Protein AF-A0A9E5UHK6-F1 (afdb_monomer_lite)

Sequence (119 aa):
MSKFDLEQF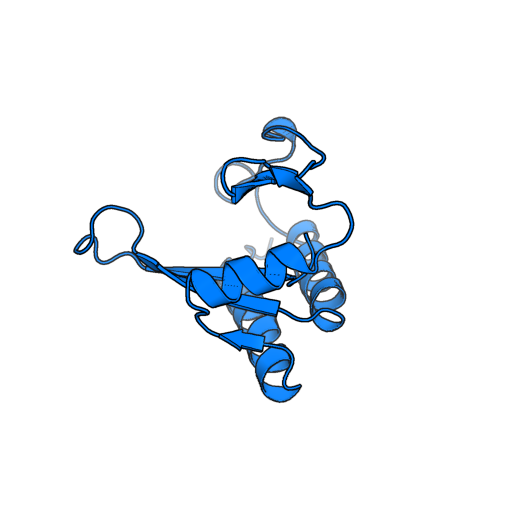VQTADRIRNKAVAENRLVDNPSGEELRRLLEKEPGIEKTMYGNFVAESEPSSRSAMFTKNSVDYPFGEAELKLLAQCEEALAKERLISIDRVVGIENSGTTVRLIIPERF

Radius of gyration: 17.08 Å; chains: 1; bounding box: 41×35×40 Å

Foldseek 3Di:
DPQDDPCLVVVLVVVLVVLCVVVVLEDEADDPVVLLVLLVPAPPWDQDPVRDIDDDDPVPDDPVVPDDDCVVDGDDPVVVVVSVVVSVVSSVARWYWHKDDDDDPPPPDIDIDIGGSHD

Structure (mmCIF, N/CA/C/O backbone):
data_AF-A0A9E5UHK6-F1
#
_entry.id   AF-A0A9E5UHK6-F1
#
loop_
_atom_site.group_PDB
_atom_site.id
_atom_site.type_symbol
_atom_site.label_atom_id
_atom_site.label_alt_id
_atom_site.label_comp_id
_atom_site.label_asym_id
_atom_site.label_entity_id
_atom_site.label_seq_id
_atom_site.pdbx_PDB_ins_code
_atom_site.Cartn_x
_atom_site.Cartn_y
_atom_site.Cartn_z
_atom_site.occupancy
_atom_site.B_iso_or_equiv
_atom_site.auth_seq_id
_atom_site.auth_comp_id
_atom_site.auth_asym_id
_atom_site.auth_atom_id
_atom_site.pdbx_PDB_model_num
ATOM 1 N N . MET A 1 1 ? -15.685 11.514 24.526 1.00 50.28 1 MET A N 1
ATOM 2 C CA . MET A 1 1 ? -14.954 11.453 23.243 1.00 50.28 1 MET A CA 1
ATOM 3 C C . MET A 1 1 ? -15.293 10.121 22.610 1.00 50.28 1 MET A C 1
ATOM 5 O O . MET A 1 1 ? -15.152 9.113 23.295 1.00 50.28 1 MET A O 1
ATOM 9 N N . SER A 1 2 ? -15.824 10.097 21.388 1.00 58.44 2 SER A N 1
ATOM 10 C CA . SER A 1 2 ? -16.033 8.830 20.682 1.00 58.44 2 SER A CA 1
ATOM 11 C C . SER A 1 2 ? -14.666 8.211 20.416 1.00 58.44 2 SER A C 1
ATOM 13 O O . SER A 1 2 ? -13.813 8.841 19.795 1.00 58.44 2 SER A O 1
ATOM 15 N N . LYS A 1 3 ? -14.440 7.010 20.946 1.00 79.75 3 LYS A N 1
ATOM 16 C CA . LYS A 1 3 ? -13.233 6.231 20.678 1.00 79.75 3 LYS A CA 1
ATOM 17 C C . LYS A 1 3 ? -13.179 5.980 19.168 1.00 79.75 3 LYS A C 1
ATOM 19 O O . LYS A 1 3 ? -14.174 5.525 18.610 1.00 79.75 3 LYS A O 1
ATOM 24 N N . PHE A 1 4 ? -12.073 6.334 18.517 1.00 90.31 4 PHE A N 1
ATOM 25 C CA . PHE A 1 4 ? -11.869 6.015 17.107 1.00 90.31 4 PHE A CA 1
ATOM 26 C C . PHE A 1 4 ? -11.981 4.499 16.909 1.00 90.31 4 PHE A C 1
ATOM 28 O O . PHE A 1 4 ? -11.421 3.726 17.690 1.00 90.31 4 PHE A O 1
ATOM 35 N N . ASP A 1 5 ? -12.725 4.088 15.887 1.00 94.38 5 ASP A N 1
ATOM 36 C CA . ASP A 1 5 ? -12.885 2.685 15.528 1.00 94.38 5 ASP A CA 1
ATOM 37 C C . ASP A 1 5 ? -11.720 2.249 14.634 1.00 94.38 5 ASP A C 1
ATOM 39 O O . ASP A 1 5 ? -11.605 2.680 13.488 1.00 94.38 5 ASP A O 1
ATOM 43 N N . LEU A 1 6 ? -10.839 1.400 15.167 1.00 94.56 6 LEU A N 1
ATOM 44 C CA . LEU A 1 6 ? -9.665 0.907 14.440 1.00 94.56 6 LEU A CA 1
ATOM 45 C C . LEU A 1 6 ? -10.043 0.086 13.203 1.00 94.56 6 LEU A C 1
ATOM 47 O O . LEU A 1 6 ? -9.263 0.042 12.252 1.00 94.56 6 LEU A O 1
ATOM 51 N N . GLU A 1 7 ? -11.251 -0.482 13.167 1.00 96.56 7 GLU A N 1
ATOM 52 C CA . GLU A 1 7 ? -11.750 -1.232 12.014 1.00 96.56 7 GLU A CA 1
ATOM 53 C C . GLU A 1 7 ? -11.906 -0.340 10.771 1.00 96.56 7 GLU A C 1
ATOM 55 O O . GLU A 1 7 ? -11.888 -0.829 9.641 1.00 96.56 7 GLU A O 1
ATOM 60 N N . GLN A 1 8 ? -11.964 0.989 10.943 1.00 96.94 8 GLN A N 1
ATOM 61 C CA . GLN A 1 8 ? -11.981 1.933 9.824 1.00 96.94 8 GLN A CA 1
ATOM 62 C C . GLN A 1 8 ? -10.760 1.787 8.910 1.00 96.94 8 GLN A C 1
ATOM 64 O O . GLN A 1 8 ? -10.898 1.977 7.703 1.00 96.94 8 GLN A O 1
ATOM 69 N N . PHE A 1 9 ? -9.586 1.408 9.428 1.00 97.00 9 PHE A N 1
ATOM 70 C CA . PHE A 1 9 ? -8.411 1.156 8.584 1.00 97.00 9 PHE A CA 1
ATOM 71 C C . PHE A 1 9 ? -8.638 -0.032 7.640 1.00 97.00 9 PHE A C 1
ATOM 73 O O . PHE A 1 9 ? -8.392 0.084 6.439 1.00 97.00 9 PHE A O 1
ATOM 80 N N . VAL A 1 10 ? -9.161 -1.142 8.168 1.00 96.69 10 VAL A N 1
ATOM 81 C CA . VAL A 1 10 ? -9.449 -2.364 7.399 1.00 96.69 10 VAL A CA 1
ATOM 82 C C . VAL A 1 10 ? -10.542 -2.095 6.370 1.00 96.69 10 VAL A C 1
ATOM 84 O O . VAL A 1 10 ? -10.349 -2.333 5.180 1.00 96.69 10 VAL A O 1
ATOM 87 N N . GLN A 1 11 ? -11.650 -1.487 6.801 1.00 98.19 11 GLN A N 1
ATOM 88 C CA . GLN A 1 11 ? -12.765 -1.144 5.918 1.00 98.19 11 GLN A CA 1
ATOM 89 C C . GLN A 1 11 ? -12.333 -0.214 4.778 1.00 98.19 11 GLN A C 1
ATOM 91 O O . GLN A 1 11 ? -12.787 -0.368 3.647 1.00 98.19 11 GLN A O 1
ATOM 96 N N . THR A 1 12 ? -11.453 0.749 5.059 1.00 98.31 12 THR A N 1
ATOM 97 C CA . THR A 1 12 ? -10.908 1.655 4.038 1.00 98.31 12 THR A CA 1
ATOM 98 C C . THR A 1 12 ? -10.054 0.892 3.027 1.00 98.31 12 THR A C 1
ATOM 100 O O . THR A 1 12 ? -10.251 1.045 1.823 1.00 98.31 12 THR A O 1
ATOM 103 N N . ALA A 1 13 ? -9.155 0.017 3.487 1.00 98.06 13 ALA A N 1
ATOM 104 C CA . ALA A 1 13 ? -8.346 -0.821 2.602 1.00 98.06 13 ALA A CA 1
ATOM 105 C C . ALA A 1 13 ? -9.218 -1.714 1.694 1.00 98.06 13 ALA A C 1
ATOM 107 O O . ALA A 1 13 ? -8.973 -1.800 0.486 1.00 98.06 13 ALA A O 1
ATOM 108 N N . ASP A 1 14 ? -10.283 -2.303 2.243 1.00 98.12 14 ASP A N 1
ATOM 109 C CA . ASP A 1 14 ? -11.240 -3.108 1.480 1.00 98.12 14 ASP A CA 1
ATOM 110 C C . ASP A 1 14 ? -11.996 -2.280 0.440 1.00 98.12 14 ASP A C 1
ATOM 112 O O . ASP A 1 14 ? -12.124 -2.707 -0.709 1.00 98.12 14 ASP A O 1
ATOM 116 N N . ARG A 1 15 ? -12.464 -1.075 0.792 1.00 98.44 15 ARG A N 1
ATOM 117 C CA . ARG A 1 15 ? -13.123 -0.172 -0.167 1.00 98.44 15 ARG A CA 1
ATOM 118 C C . ARG A 1 15 ? -12.193 0.198 -1.320 1.00 98.44 15 ARG A C 1
ATOM 120 O O . ARG A 1 15 ? -12.618 0.128 -2.474 1.00 98.44 15 ARG A O 1
ATOM 127 N N . ILE A 1 16 ? -10.930 0.520 -1.032 1.00 98.56 16 ILE A N 1
ATOM 128 C CA . ILE A 1 16 ? -9.914 0.836 -2.049 1.00 98.56 16 ILE A CA 1
ATOM 129 C C . ILE A 1 16 ? -9.720 -0.346 -3.000 1.00 98.56 16 ILE A C 1
ATOM 131 O O . ILE A 1 16 ? -9.816 -0.183 -4.221 1.00 98.56 16 ILE A O 1
ATOM 135 N N . ARG A 1 17 ? -9.504 -1.548 -2.456 1.00 98.19 17 ARG A N 1
ATOM 136 C CA . ARG A 1 17 ? -9.305 -2.756 -3.263 1.00 98.19 17 ARG A CA 1
ATOM 137 C C . ARG A 1 17 ? -10.538 -3.092 -4.093 1.00 98.19 17 ARG A C 1
ATOM 139 O O . ARG A 1 17 ? -10.416 -3.298 -5.296 1.00 98.19 17 ARG A O 1
ATOM 146 N N . ASN A 1 18 ? -11.716 -3.131 -3.476 1.00 98.25 18 ASN A N 1
ATOM 147 C CA . ASN A 1 18 ? -12.964 -3.495 -4.149 1.00 98.25 18 ASN A CA 1
ATOM 148 C C . ASN A 1 18 ? -13.286 -2.525 -5.288 1.00 98.25 18 ASN A C 1
ATOM 150 O O . ASN A 1 18 ? -13.701 -2.956 -6.362 1.00 98.25 18 ASN A O 1
ATOM 154 N N . LYS A 1 19 ? -13.023 -1.228 -5.092 1.00 98.25 19 LYS A N 1
ATOM 155 C CA . LYS A 1 19 ? -13.153 -0.228 -6.152 1.00 98.25 19 LYS A CA 1
ATOM 156 C C . LYS A 1 19 ? -12.165 -0.474 -7.295 1.00 98.25 19 LYS A C 1
ATOM 158 O O . LYS A 1 19 ? -12.565 -0.444 -8.454 1.00 98.25 19 LYS A O 1
ATOM 163 N N . ALA A 1 20 ? -10.899 -0.772 -6.996 1.00 98.25 20 ALA A N 1
ATOM 164 C CA . ALA A 1 20 ? -9.909 -1.099 -8.024 1.00 98.25 20 ALA A CA 1
ATOM 165 C C . ALA A 1 20 ? -10.251 -2.384 -8.803 1.00 98.25 20 ALA A C 1
ATOM 167 O O . ALA A 1 20 ? -10.012 -2.434 -10.008 1.00 98.25 20 ALA A O 1
ATOM 168 N N . VAL A 1 21 ? -10.852 -3.392 -8.156 1.00 98.25 21 VAL A N 1
ATOM 169 C CA . VAL A 1 21 ? -11.405 -4.581 -8.835 1.00 98.25 21 VAL A CA 1
ATOM 170 C C . VAL A 1 21 ? -12.545 -4.183 -9.770 1.00 98.25 21 VAL A C 1
ATOM 172 O O . VAL A 1 21 ? -12.509 -4.522 -10.949 1.00 98.25 21 VAL A O 1
ATOM 175 N N . ALA A 1 22 ? -13.535 -3.442 -9.261 1.00 98.19 22 ALA A N 1
ATOM 176 C CA . ALA A 1 22 ? -14.709 -3.031 -10.030 1.00 98.19 22 ALA A CA 1
ATOM 177 C C . ALA A 1 22 ? -14.345 -2.189 -11.265 1.00 98.19 22 ALA A C 1
ATOM 179 O O . ALA A 1 22 ? -15.012 -2.271 -12.292 1.00 98.19 22 ALA A O 1
ATOM 180 N N . GLU A 1 23 ? -13.268 -1.409 -11.177 1.00 98.00 23 GLU A N 1
ATOM 181 C CA . GLU A 1 23 ? -12.772 -0.556 -12.258 1.00 98.00 23 GLU A CA 1
ATOM 182 C C . GLU A 1 23 ? -11.667 -1.214 -13.110 1.00 98.00 23 GLU A C 1
ATOM 184 O O . GLU A 1 23 ? -11.089 -0.556 -13.971 1.00 98.00 23 GLU A O 1
ATOM 189 N N . ASN A 1 24 ? -11.365 -2.503 -12.900 1.00 97.88 24 ASN A N 1
ATOM 190 C CA . ASN A 1 24 ? -10.330 -3.254 -13.627 1.00 97.88 24 ASN A CA 1
ATOM 191 C C . ASN A 1 24 ? -8.930 -2.595 -13.584 1.00 97.88 24 ASN A C 1
ATOM 193 O O . ASN A 1 24 ? -8.180 -2.581 -14.563 1.00 97.88 24 ASN A O 1
ATOM 197 N N . ARG A 1 25 ? -8.583 -2.030 -12.425 1.00 97.75 25 ARG A N 1
ATOM 198 C CA . ARG A 1 25 ? -7.300 -1.366 -12.133 1.00 97.75 25 ARG A CA 1
ATOM 199 C C . ARG A 1 25 ? -6.421 -2.152 -11.155 1.00 97.75 25 ARG A C 1
ATOM 201 O O . ARG A 1 25 ? -5.375 -1.642 -10.764 1.00 97.75 25 ARG A O 1
ATOM 208 N N . LEU A 1 26 ? -6.837 -3.350 -10.738 1.00 98.31 26 LEU A N 1
ATOM 209 C CA . LEU A 1 26 ? -6.101 -4.183 -9.785 1.00 98.31 26 LEU A CA 1
ATOM 210 C C . LEU A 1 26 ? -5.278 -5.271 -10.490 1.00 98.31 26 LEU A C 1
ATOM 212 O O . LEU A 1 26 ? -5.823 -6.066 -11.251 1.00 98.31 26 LEU A O 1
ATOM 216 N N . VAL A 1 27 ? -3.991 -5.354 -10.163 1.00 97.88 27 VAL A N 1
ATOM 217 C CA . VAL A 1 27 ? -3.127 -6.510 -10.428 1.00 97.88 27 VAL A CA 1
ATOM 218 C C . VAL A 1 27 ? -3.092 -7.362 -9.157 1.00 97.88 27 VAL A C 1
ATOM 220 O O . VAL A 1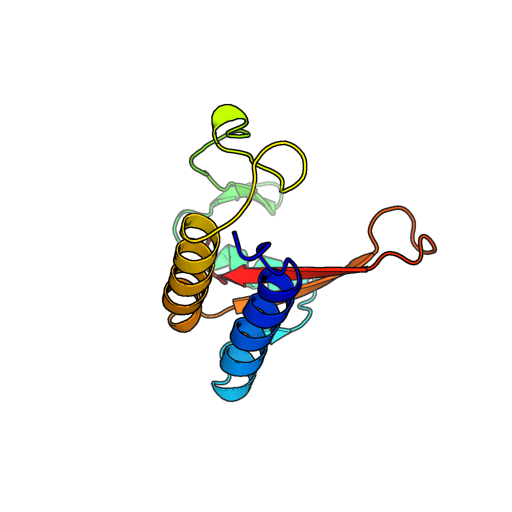 27 ? -2.493 -6.968 -8.155 1.00 97.88 27 VAL A O 1
ATOM 223 N N . ASP A 1 28 ? -3.784 -8.500 -9.167 1.00 97.88 28 ASP A N 1
ATOM 224 C CA . ASP A 1 28 ? -3.963 -9.348 -7.982 1.00 97.88 28 ASP A CA 1
ATOM 225 C C . ASP A 1 28 ? -2.951 -10.501 -7.961 1.00 97.88 28 ASP A C 1
ATOM 227 O O . ASP A 1 28 ? -2.881 -11.299 -8.891 1.00 97.88 28 ASP A O 1
ATOM 231 N N . ASN A 1 29 ? -2.167 -10.570 -6.885 1.00 97.69 29 ASN A N 1
ATOM 232 C CA . ASN A 1 29 ? -1.124 -11.560 -6.614 1.00 97.69 29 ASN A CA 1
ATOM 233 C C . ASN A 1 29 ? -0.173 -11.848 -7.799 1.00 97.69 29 ASN A C 1
ATOM 235 O O . ASN A 1 29 ? 0.034 -13.018 -8.134 1.00 97.69 29 ASN A O 1
ATOM 239 N N . PRO A 1 30 ? 0.454 -10.819 -8.412 1.00 97.62 30 PRO A N 1
ATOM 240 C CA . PRO A 1 30 ? 1.415 -11.039 -9.486 1.00 97.62 30 PRO A CA 1
ATOM 241 C C . PRO A 1 30 ? 2.598 -11.900 -9.023 1.00 97.62 30 PRO A C 1
ATOM 243 O O . PRO A 1 30 ? 3.088 -11.799 -7.891 1.00 97.62 30 PRO A O 1
ATOM 246 N N . SER A 1 31 ? 3.085 -12.728 -9.940 1.00 97.50 31 SER A N 1
ATOM 247 C CA . SER A 1 31 ? 4.326 -13.481 -9.806 1.00 97.50 31 SER A CA 1
ATOM 248 C C . SER A 1 31 ? 5.547 -12.558 -9.757 1.00 97.50 31 SER A C 1
ATOM 250 O O . SER A 1 31 ? 5.499 -11.388 -10.141 1.00 97.50 31 SER A O 1
ATOM 252 N N . GLY A 1 32 ? 6.687 -13.102 -9.324 1.00 95.56 32 GLY A N 1
ATOM 253 C CA . GLY A 1 32 ? 7.952 -12.363 -9.343 1.00 95.56 32 GLY A CA 1
ATOM 254 C C . GLY A 1 32 ? 8.319 -11.851 -10.741 1.00 95.56 32 GLY A C 1
ATOM 255 O O . GLY A 1 32 ? 8.743 -10.710 -10.880 1.00 95.56 32 GLY A O 1
ATOM 256 N N . GLU A 1 33 ? 8.091 -12.649 -11.785 1.00 95.81 33 GLU A N 1
ATOM 257 C CA . GLU A 1 33 ? 8.362 -12.254 -13.174 1.00 95.81 33 GLU A CA 1
ATOM 258 C C . GLU A 1 33 ? 7.446 -11.121 -13.651 1.00 95.81 33 GLU A C 1
ATOM 260 O O . GLU A 1 33 ? 7.896 -10.204 -14.337 1.00 95.81 33 GLU A O 1
ATOM 265 N N . GLU A 1 34 ? 6.170 -11.143 -13.265 1.00 96.12 34 GLU A N 1
ATOM 266 C CA . GLU A 1 34 ? 5.238 -10.053 -13.569 1.00 96.12 34 GLU A CA 1
ATOM 267 C C . GLU A 1 34 ? 5.640 -8.765 -12.851 1.00 96.12 34 GLU A C 1
ATOM 269 O O . GLU A 1 34 ? 5.701 -7.717 -13.491 1.00 96.12 34 GLU A O 1
ATOM 274 N N . LEU A 1 35 ? 6.010 -8.844 -11.568 1.00 95.31 35 LEU A N 1
ATOM 275 C CA . LEU A 1 35 ? 6.518 -7.695 -10.813 1.00 95.31 35 LEU A CA 1
ATOM 276 C C . LEU A 1 35 ? 7.780 -7.102 -11.447 1.00 95.31 35 LEU A C 1
ATOM 278 O O . LEU A 1 35 ? 7.895 -5.885 -11.563 1.00 95.31 35 LEU A O 1
ATOM 282 N N . ARG A 1 36 ? 8.707 -7.943 -11.919 1.00 94.31 36 ARG A N 1
ATOM 283 C CA . ARG A 1 36 ? 9.912 -7.477 -12.621 1.00 94.31 36 ARG A CA 1
ATOM 284 C C . ARG A 1 36 ? 9.572 -6.743 -13.917 1.00 94.31 36 ARG A C 1
ATOM 286 O O . ARG A 1 36 ? 10.163 -5.705 -14.185 1.00 94.31 36 ARG A O 1
ATOM 293 N N . ARG A 1 37 ? 8.595 -7.229 -14.690 1.00 93.94 37 ARG A N 1
ATOM 294 C CA . ARG A 1 37 ? 8.120 -6.549 -15.912 1.00 93.94 37 ARG A CA 1
ATOM 295 C C . ARG A 1 37 ? 7.404 -5.230 -15.631 1.00 93.94 37 ARG A C 1
ATOM 297 O O . ARG A 1 37 ? 7.373 -4.381 -16.518 1.00 93.94 37 ARG A O 1
ATOM 304 N N . LEU A 1 38 ? 6.781 -5.085 -14.461 1.00 93.75 38 LEU A N 1
ATOM 305 C CA . LEU A 1 38 ? 6.207 -3.814 -14.019 1.00 93.75 38 LEU A CA 1
ATOM 306 C C . LEU A 1 38 ? 7.326 -2.827 -13.673 1.00 93.75 38 LEU A C 1
ATOM 308 O O . LEU A 1 38 ? 7.359 -1.749 -14.254 1.00 93.75 38 LEU A O 1
ATOM 312 N N . LEU A 1 39 ? 8.303 -3.241 -12.854 1.00 92.50 39 LEU A N 1
ATOM 313 C CA . LEU A 1 39 ? 9.466 -2.408 -12.518 1.00 92.50 39 LEU A CA 1
ATOM 314 C C . LEU A 1 39 ? 10.251 -1.940 -13.752 1.00 92.50 39 LEU A C 1
ATOM 316 O O . LEU A 1 39 ? 10.681 -0.796 -13.796 1.00 92.50 39 LEU A O 1
ATOM 320 N N . GLU A 1 40 ? 10.431 -2.794 -14.766 1.00 92.44 40 GLU A N 1
ATOM 321 C CA . GLU A 1 40 ? 11.147 -2.426 -16.003 1.00 92.44 40 GLU A CA 1
ATOM 322 C C . GLU A 1 40 ? 10.492 -1.280 -16.785 1.00 92.44 40 GLU A C 1
ATOM 324 O O . GLU A 1 40 ? 11.146 -0.668 -17.629 1.00 92.44 40 GLU A O 1
ATOM 329 N N . LYS A 1 41 ? 9.206 -1.005 -16.546 1.00 91.38 41 LYS A N 1
ATOM 330 C CA . LYS A 1 41 ? 8.463 0.080 -17.200 1.00 91.38 41 LYS A CA 1
ATOM 331 C C . LYS A 1 41 ? 8.433 1.359 -16.370 1.00 91.38 41 LYS A C 1
ATOM 333 O O . LYS A 1 41 ? 7.974 2.380 -16.883 1.00 91.38 41 LYS A O 1
ATOM 338 N N . GLU A 1 42 ? 8.868 1.296 -15.117 1.00 92.12 42 GLU A N 1
ATOM 339 C CA . GLU A 1 42 ? 8.755 2.403 -14.182 1.00 92.12 42 GLU A CA 1
ATOM 340 C C . GLU A 1 42 ? 9.770 3.508 -14.521 1.00 92.12 42 GLU A C 1
ATOM 342 O O . GLU A 1 42 ? 10.966 3.228 -14.680 1.00 92.12 42 GLU A O 1
ATOM 347 N N . PRO A 1 43 ? 9.332 4.772 -14.650 1.00 91.75 43 PRO A N 1
ATOM 348 C CA . PRO A 1 43 ? 10.237 5.880 -14.924 1.00 91.75 43 PRO A CA 1
ATOM 349 C C . PRO A 1 43 ? 11.312 6.031 -13.841 1.00 91.75 43 PRO A C 1
ATOM 351 O O . PRO A 1 43 ? 11.015 6.064 -12.653 1.00 91.75 43 PRO A O 1
ATOM 354 N N . GLY A 1 44 ? 12.571 6.175 -14.255 1.00 90.81 44 GLY A N 1
ATOM 355 C CA . GLY A 1 44 ? 13.697 6.375 -13.334 1.00 90.81 44 GLY A CA 1
ATOM 356 C C . GLY A 1 44 ? 14.264 5.093 -12.719 1.00 90.81 44 GLY A C 1
ATOM 357 O O . GLY A 1 44 ? 15.285 5.163 -12.042 1.00 90.81 44 GLY A O 1
ATOM 358 N N . ILE A 1 45 ? 13.670 3.925 -12.986 1.00 93.38 45 ILE A N 1
ATOM 359 C CA . ILE A 1 45 ? 14.252 2.641 -12.593 1.00 93.38 45 ILE A CA 1
ATOM 360 C C . ILE A 1 45 ? 15.321 2.211 -13.597 1.00 93.38 45 ILE A C 1
ATOM 362 O O . ILE A 1 45 ? 15.082 2.128 -14.803 1.00 93.38 45 ILE A O 1
ATOM 366 N N . GLU A 1 46 ? 16.504 1.866 -13.087 1.00 93.31 46 GLU A N 1
ATOM 367 C CA . GLU A 1 46 ? 17.626 1.395 -13.899 1.00 93.31 46 GLU A CA 1
ATOM 368 C C . GLU A 1 46 ? 17.951 -0.074 -13.626 1.00 93.31 46 GLU A C 1
ATOM 370 O O . GLU A 1 46 ? 17.994 -0.530 -12.481 1.00 93.31 46 GLU A O 1
ATOM 375 N N . LYS A 1 47 ? 18.229 -0.836 -14.689 1.00 94.69 47 LYS A N 1
ATOM 376 C CA . LYS A 1 47 ? 18.673 -2.230 -14.586 1.00 94.69 47 LYS A CA 1
ATOM 377 C C . LYS A 1 47 ? 20.196 -2.295 -14.611 1.00 94.69 47 LYS A C 1
ATOM 379 O O . LYS A 1 47 ? 20.835 -1.915 -15.587 1.00 94.69 47 LYS A O 1
ATOM 384 N N . THR A 1 48 ? 20.780 -2.832 -13.547 1.00 95.00 48 THR A N 1
ATOM 385 C CA . THR A 1 48 ? 22.230 -3.039 -13.439 1.00 95.00 48 THR A CA 1
ATOM 386 C C . THR A 1 48 ? 22.710 -4.152 -14.375 1.00 95.00 48 THR A C 1
ATOM 388 O O . THR A 1 48 ? 21.932 -5.011 -14.797 1.00 95.00 48 THR A O 1
ATOM 391 N N . MET A 1 49 ? 24.024 -4.219 -14.617 1.00 95.00 49 MET A N 1
ATOM 392 C CA . MET A 1 49 ? 24.650 -5.307 -15.390 1.00 95.00 49 MET A CA 1
ATOM 393 C C . MET A 1 49 ? 24.393 -6.715 -14.820 1.00 95.00 49 MET A C 1
ATOM 395 O O . MET A 1 49 ? 24.488 -7.699 -15.546 1.00 95.00 49 MET A O 1
ATOM 399 N N . TYR A 1 50 ? 24.045 -6.815 -13.532 1.00 95.50 50 TYR A N 1
ATOM 400 C CA . TYR A 1 50 ? 23.719 -8.072 -12.852 1.00 95.50 50 TYR A CA 1
ATOM 401 C C . TYR A 1 50 ? 22.219 -8.401 -12.884 1.00 95.50 50 TYR A C 1
ATOM 403 O O . TYR A 1 50 ? 21.784 -9.377 -12.281 1.00 95.50 50 TYR A O 1
ATOM 411 N N . GLY A 1 51 ? 21.409 -7.581 -13.558 1.00 92.19 51 GLY A N 1
ATOM 412 C CA . GLY A 1 51 ? 19.967 -7.773 -13.665 1.00 92.19 51 GLY A CA 1
ATOM 413 C C . GLY A 1 51 ? 19.163 -7.332 -12.438 1.00 92.19 51 GLY A C 1
ATOM 414 O O . GLY A 1 51 ? 17.958 -7.568 -12.410 1.00 92.19 51 GLY A O 1
ATOM 415 N N . ASN A 1 52 ? 19.774 -6.681 -11.446 1.00 94.44 52 ASN A N 1
ATOM 416 C CA . ASN A 1 52 ? 19.048 -6.035 -10.342 1.00 94.44 52 ASN A CA 1
ATOM 417 C C . ASN A 1 52 ? 18.519 -4.660 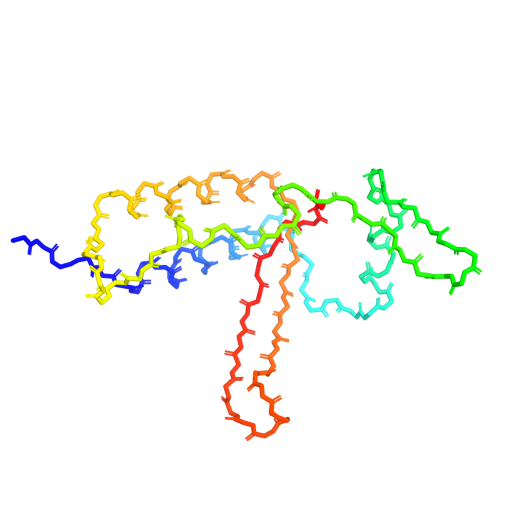-10.761 1.00 94.44 52 ASN A C 1
ATOM 419 O O . ASN A 1 52 ? 19.105 -4.045 -11.652 1.00 94.44 52 ASN A O 1
ATOM 423 N N . PHE A 1 53 ? 17.471 -4.178 -10.093 1.00 94.38 53 PHE A N 1
ATOM 424 C CA . PHE A 1 53 ? 16.921 -2.837 -10.298 1.00 94.38 53 PHE A CA 1
ATOM 425 C C . PHE A 1 53 ? 17.428 -1.866 -9.237 1.00 94.38 53 PHE A C 1
ATOM 427 O O . PHE A 1 53 ? 17.524 -2.231 -8.065 1.00 94.38 53 PHE A O 1
ATOM 434 N N . VAL A 1 54 ? 17.742 -0.646 -9.662 1.00 94.12 54 VAL A N 1
ATOM 435 C CA . VAL A 1 54 ? 18.056 0.490 -8.795 1.00 94.12 54 VAL A CA 1
ATOM 436 C C . VAL A 1 54 ? 16.851 1.415 -8.791 1.00 94.12 54 VAL A C 1
ATOM 438 O O . VAL A 1 54 ? 16.307 1.728 -9.848 1.00 94.12 54 VAL A O 1
ATOM 441 N N . ALA A 1 55 ? 16.443 1.809 -7.590 1.00 91.25 55 ALA A N 1
ATOM 442 C CA . ALA A 1 55 ? 15.293 2.654 -7.338 1.00 91.25 55 ALA A CA 1
ATOM 443 C C . ALA A 1 55 ? 15.676 3.673 -6.260 1.00 91.25 55 ALA A C 1
ATOM 445 O O . ALA A 1 55 ? 16.129 3.278 -5.182 1.00 91.25 55 ALA A O 1
ATOM 446 N N . GLU A 1 56 ? 15.534 4.963 -6.548 1.00 91.06 56 GLU A N 1
ATOM 447 C CA . GLU A 1 56 ? 15.779 6.029 -5.573 1.00 91.06 56 GLU A CA 1
ATOM 448 C C . GLU A 1 56 ? 14.462 6.430 -4.910 1.00 91.06 56 GLU A C 1
ATOM 450 O O . GLU A 1 56 ? 13.493 6.754 -5.589 1.00 91.06 56 GLU A O 1
ATOM 455 N N . SER A 1 57 ? 14.419 6.407 -3.578 1.00 90.25 57 SER A N 1
ATOM 456 C CA . SER A 1 57 ? 13.230 6.770 -2.806 1.00 90.25 57 SER A CA 1
ATOM 457 C C . SER A 1 57 ? 13.535 7.899 -1.834 1.00 90.25 57 SER A C 1
ATOM 459 O O . SER A 1 57 ? 14.541 7.845 -1.123 1.00 90.25 57 SER A O 1
ATOM 461 N N . GLU A 1 58 ? 12.606 8.841 -1.705 1.00 88.81 58 GLU A N 1
ATOM 462 C CA . GLU A 1 58 ? 12.605 9.826 -0.628 1.00 88.81 58 GLU A CA 1
ATOM 463 C C . GLU A 1 58 ? 11.360 9.637 0.254 1.00 88.81 58 GLU A C 1
ATOM 465 O O . GLU A 1 58 ? 10.240 9.631 -0.263 1.00 88.81 58 GLU A O 1
ATOM 470 N N . PRO A 1 59 ? 11.513 9.487 1.582 1.00 89.31 59 PRO A N 1
ATOM 471 C CA . PRO A 1 59 ? 12.767 9.478 2.338 1.00 89.31 59 PRO A CA 1
ATOM 472 C C . PRO A 1 59 ? 13.579 8.187 2.131 1.00 89.31 59 PRO A C 1
ATOM 474 O O . PRO A 1 59 ? 13.025 7.091 2.085 1.00 89.31 59 PRO A O 1
ATOM 477 N N . SER A 1 60 ? 14.910 8.298 2.118 1.00 89.69 60 SER A N 1
ATOM 478 C CA . SER A 1 60 ? 15.829 7.145 2.003 1.00 89.69 60 SER A CA 1
ATOM 479 C C . SER A 1 60 ? 15.899 6.254 3.256 1.00 89.69 60 SER A C 1
ATOM 481 O O . SER A 1 60 ? 16.599 5.240 3.284 1.00 89.69 60 SER A O 1
ATOM 483 N N . SER A 1 61 ? 15.189 6.620 4.329 1.00 90.31 61 SER A N 1
ATOM 484 C CA . SER A 1 61 ? 15.144 5.861 5.579 1.00 90.31 61 SER A CA 1
ATOM 485 C C . SER A 1 61 ? 13.845 6.092 6.358 1.00 90.31 61 SER A C 1
ATOM 487 O O . SER A 1 61 ? 13.006 6.921 6.009 1.00 90.31 61 SER A O 1
ATOM 489 N N . ARG A 1 62 ? 13.669 5.334 7.448 1.00 90.50 62 ARG A N 1
ATOM 490 C CA . ARG A 1 62 ? 12.473 5.388 8.300 1.00 90.50 62 ARG A CA 1
ATOM 491 C C . ARG A 1 62 ? 12.278 6.772 8.916 1.00 90.50 62 ARG A C 1
ATOM 493 O O . ARG A 1 62 ? 13.142 7.269 9.635 1.00 90.50 62 ARG A O 1
ATOM 500 N N . SER A 1 63 ? 11.078 7.319 8.776 1.00 91.19 63 SER A N 1
ATOM 501 C CA . SER A 1 63 ? 10.697 8.604 9.371 1.00 91.19 63 SER A CA 1
ATOM 502 C C . SER A 1 63 ? 10.071 8.414 10.762 1.00 91.19 63 SER A C 1
ATOM 504 O O . SER A 1 63 ? 8.894 8.697 10.987 1.00 91.19 63 SER A O 1
ATOM 506 N N . ALA A 1 64 ? 10.866 7.900 11.710 1.00 90.06 64 ALA A N 1
ATOM 507 C CA . ALA A 1 64 ? 10.397 7.467 13.035 1.00 90.06 64 ALA A CA 1
ATOM 508 C C . ALA A 1 64 ? 9.603 8.545 13.798 1.00 90.06 64 ALA A C 1
ATOM 510 O O . ALA A 1 64 ? 8.582 8.239 14.405 1.00 90.06 64 ALA A O 1
ATOM 511 N N . MET A 1 65 ? 10.014 9.813 13.699 1.00 91.50 65 MET A N 1
ATOM 512 C CA . MET A 1 65 ? 9.343 10.949 14.351 1.00 91.50 65 MET A CA 1
ATOM 513 C C . MET A 1 65 ? 7.895 11.196 13.883 1.00 91.50 65 MET A C 1
ATOM 515 O O . MET A 1 65 ? 7.150 11.887 14.573 1.00 91.50 65 MET A O 1
ATOM 519 N N . PHE A 1 66 ? 7.490 10.643 12.734 1.00 90.31 66 PHE A N 1
ATOM 520 C CA . PHE A 1 66 ? 6.128 10.759 12.195 1.00 90.31 66 PHE A CA 1
ATOM 521 C C . PHE A 1 66 ? 5.290 9.492 12.403 1.00 90.31 66 PHE A C 1
ATOM 523 O O . PHE A 1 66 ? 4.102 9.481 12.084 1.00 90.31 66 PHE A O 1
ATOM 530 N N . THR A 1 67 ? 5.886 8.421 12.932 1.00 90.94 67 THR A N 1
ATOM 531 C CA . THR A 1 67 ? 5.186 7.153 13.159 1.00 90.94 67 THR A CA 1
ATOM 532 C C . THR A 1 67 ? 4.360 7.237 14.440 1.00 90.94 67 THR A C 1
ATOM 534 O O . THR A 1 67 ? 4.873 7.626 15.486 1.00 90.94 67 THR A O 1
ATOM 537 N N . LYS A 1 68 ? 3.081 6.856 14.372 1.00 93.25 68 LYS A N 1
ATOM 538 C CA . LYS A 1 68 ? 2.152 6.851 15.511 1.00 93.25 68 LYS A CA 1
ATOM 539 C C . LYS A 1 68 ? 1.418 5.519 15.602 1.00 93.25 68 LYS A C 1
ATOM 541 O O . LYS A 1 68 ? 1.248 4.827 14.603 1.00 93.25 68 LYS A O 1
ATOM 546 N N . ASN A 1 69 ? 0.955 5.186 16.800 1.00 93.06 69 ASN A N 1
ATOM 547 C CA . ASN A 1 69 ? 0.089 4.042 17.061 1.00 93.06 69 ASN A CA 1
ATOM 548 C C . ASN A 1 69 ? -1.056 4.466 17.991 1.00 93.06 69 ASN A C 1
ATOM 550 O O . ASN A 1 69 ? -0.933 5.456 18.711 1.00 93.06 69 ASN A O 1
ATOM 554 N N . SER A 1 70 ? -2.143 3.698 17.993 1.00 91.88 70 SER A N 1
ATOM 555 C CA . SER A 1 70 ? -3.356 4.015 18.752 1.00 91.88 70 SER A CA 1
ATOM 556 C C . SER A 1 70 ? -3.241 3.806 20.267 1.00 91.88 70 SER A C 1
ATOM 558 O O . SER A 1 70 ? -4.189 4.113 20.988 1.00 91.88 70 SER A O 1
ATOM 560 N N . VAL A 1 71 ? -2.141 3.215 20.748 1.00 90.94 71 VAL A N 1
ATOM 561 C CA . VAL A 1 71 ? -1.883 2.967 22.176 1.00 90.94 71 VAL A CA 1
ATOM 562 C C . VAL A 1 71 ? -1.257 4.206 22.810 1.00 90.94 71 VAL A C 1
ATOM 564 O O . VAL A 1 71 ? -1.751 4.686 23.827 1.00 90.94 71 VAL A O 1
ATOM 567 N N . ASP A 1 72 ? -0.222 4.753 22.174 1.00 92.25 72 ASP A N 1
ATOM 568 C CA . ASP A 1 72 ? 0.527 5.909 22.674 1.00 92.25 72 ASP A CA 1
ATOM 569 C C . ASP A 1 72 ? -0.083 7.247 22.225 1.00 92.25 72 ASP A C 1
ATOM 571 O O . ASP A 1 72 ? 0.084 8.268 22.892 1.00 92.25 72 ASP A O 1
ATOM 575 N N . TYR A 1 73 ? -0.812 7.251 21.102 1.00 89.69 73 TYR A N 1
ATOM 576 C CA . TYR A 1 73 ? -1.430 8.443 20.524 1.00 89.69 73 TYR A CA 1
ATOM 577 C C . TYR A 1 73 ? -2.908 8.171 20.219 1.00 89.69 73 TYR A C 1
ATOM 579 O O . TYR A 1 73 ? -3.209 7.367 19.337 1.00 89.69 73 TYR A O 1
ATOM 587 N N . PRO A 1 74 ? -3.858 8.828 20.910 1.00 91.25 74 PRO A N 1
ATOM 588 C CA . PRO A 1 74 ? -5.271 8.596 20.654 1.00 91.25 74 PRO A CA 1
ATOM 589 C C . PRO A 1 74 ? -5.626 9.049 19.237 1.00 91.25 74 PRO A C 1
ATOM 591 O O . PRO A 1 74 ? -5.471 10.220 18.890 1.00 91.25 74 PRO A O 1
ATOM 594 N N . PHE A 1 75 ? -6.113 8.111 18.431 1.00 94.75 75 PHE A N 1
ATOM 595 C CA . PHE A 1 75 ? -6.590 8.389 17.080 1.00 94.75 75 PHE A CA 1
ATOM 596 C C . PHE A 1 75 ? -7.957 9.077 17.100 1.00 94.75 75 PHE A C 1
ATOM 598 O O . PHE A 1 75 ? -8.747 8.906 18.035 1.00 94.75 75 PHE A O 1
ATOM 605 N N . GLY A 1 76 ? -8.241 9.852 16.056 1.00 94.44 76 GLY A N 1
ATOM 606 C CA . GLY A 1 76 ? -9.470 10.628 15.929 1.00 94.44 76 GLY A CA 1
ATOM 607 C C . GLY A 1 76 ? -9.656 11.220 14.534 1.00 94.44 76 GLY A C 1
ATOM 608 O O . GLY A 1 76 ? -9.507 10.542 13.521 1.00 94.44 76 GLY A O 1
ATOM 609 N N . GLU A 1 77 ? -10.014 12.503 14.472 1.00 95.19 77 GLU A N 1
ATOM 610 C CA . GLU A 1 77 ? -10.325 13.177 13.205 1.00 95.19 77 GLU A CA 1
ATOM 611 C C . GLU A 1 77 ? -9.153 13.215 12.218 1.00 95.19 77 GLU A C 1
ATOM 613 O O . GLU A 1 77 ? -9.377 13.208 11.009 1.00 95.19 77 GLU A O 1
ATOM 618 N N . ALA A 1 78 ? -7.913 13.277 12.712 1.00 94.81 78 ALA A N 1
ATOM 619 C CA . ALA A 1 78 ? -6.730 13.298 11.858 1.00 94.81 78 ALA A CA 1
ATOM 620 C C . ALA A 1 78 ? -6.609 11.997 11.050 1.00 94.81 78 ALA A C 1
ATOM 622 O O . ALA A 1 78 ? -6.403 12.045 9.840 1.00 94.81 78 ALA A O 1
ATOM 623 N N . GLU A 1 79 ? -6.822 10.849 11.691 1.00 96.38 79 GLU A N 1
ATOM 624 C CA . GLU A 1 79 ? -6.789 9.543 11.040 1.00 96.38 79 GLU A CA 1
ATOM 625 C C . GLU A 1 79 ? -7.974 9.353 10.089 1.00 96.38 79 GLU A C 1
ATOM 627 O O . GLU A 1 79 ? -7.786 8.833 8.996 1.00 96.38 79 GLU A O 1
ATOM 632 N N . LEU A 1 80 ? -9.174 9.848 10.420 1.00 96.19 80 LEU A N 1
ATOM 633 C CA . LEU A 1 80 ? -10.305 9.826 9.478 1.00 96.19 80 LEU A CA 1
ATOM 634 C C . LEU A 1 80 ? -10.008 10.633 8.204 1.00 96.19 80 LEU A C 1
ATOM 636 O O . LEU A 1 80 ? -10.315 10.186 7.099 1.00 96.19 80 LEU A O 1
ATOM 640 N N . LYS A 1 81 ? -9.379 11.808 8.346 1.00 97.62 81 LYS A N 1
ATOM 641 C CA . LYS A 1 81 ? -8.940 12.618 7.198 1.00 97.62 81 LYS A CA 1
ATOM 642 C C . LYS A 1 81 ? -7.860 11.901 6.393 1.00 97.62 81 LYS A C 1
ATOM 644 O O . LYS A 1 81 ? -7.931 11.918 5.169 1.00 97.62 81 LYS A O 1
ATOM 649 N N . LEU A 1 82 ? -6.910 11.246 7.063 1.00 97.06 82 LEU A N 1
ATOM 650 C CA . LEU A 1 82 ? -5.881 10.440 6.406 1.00 97.06 82 LEU A CA 1
ATOM 651 C C . LEU A 1 82 ? -6.503 9.299 5.588 1.00 97.06 82 LEU A C 1
ATOM 653 O O . LEU A 1 82 ? -6.147 9.127 4.428 1.00 97.06 82 LEU A O 1
ATOM 657 N N . LEU A 1 83 ? -7.465 8.562 6.150 1.00 97.75 83 LEU A N 1
ATOM 658 C CA . LEU A 1 83 ? -8.163 7.481 5.446 1.00 97.75 83 LEU A CA 1
ATOM 659 C C . LEU A 1 83 ? -8.881 7.988 4.189 1.00 97.75 83 LEU A C 1
ATOM 661 O O . LEU A 1 83 ? -8.734 7.395 3.121 1.00 97.75 83 LEU A O 1
ATOM 665 N N . ALA A 1 84 ? -9.587 9.118 4.287 1.00 98.06 84 ALA A N 1
ATOM 666 C CA . ALA A 1 84 ? -10.235 9.742 3.134 1.00 98.06 84 ALA A CA 1
ATOM 667 C C . ALA A 1 84 ? -9.221 10.184 2.060 1.00 98.06 84 ALA A C 1
ATOM 669 O O . ALA A 1 84 ? -9.445 9.975 0.868 1.00 98.06 84 ALA A O 1
ATOM 670 N N . GLN A 1 85 ? -8.079 10.746 2.472 1.00 98.19 85 GLN A N 1
ATOM 671 C CA . GLN A 1 85 ? -6.993 11.115 1.558 1.00 98.19 85 GLN A CA 1
ATOM 672 C C . GLN A 1 85 ? -6.385 9.891 0.863 1.00 98.19 85 GLN A C 1
ATOM 674 O O . GLN A 1 85 ? -6.117 9.946 -0.336 1.00 98.19 85 GLN A O 1
ATOM 679 N N . CYS A 1 86 ? -6.201 8.779 1.580 1.00 97.62 86 CYS A N 1
ATOM 680 C CA . CYS A 1 86 ? -5.726 7.526 0.997 1.00 97.62 86 CYS A CA 1
ATOM 681 C C . CYS A 1 86 ? -6.692 6.993 -0.068 1.00 97.62 86 CYS A C 1
ATOM 683 O O . CYS A 1 86 ? -6.244 6.600 -1.146 1.00 97.62 86 CYS A O 1
ATOM 685 N N . GLU A 1 87 ? -8.003 7.010 0.196 1.00 97.69 87 GLU A N 1
ATOM 686 C CA . GLU A 1 87 ? -9.008 6.606 -0.795 1.00 97.69 87 GLU A CA 1
ATOM 687 C C . GLU A 1 87 ? -8.970 7.485 -2.040 1.00 97.69 87 GLU A C 1
ATOM 689 O O . GLU A 1 87 ? -8.988 6.966 -3.156 1.00 97.69 87 GLU A O 1
ATOM 694 N N . GLU A 1 88 ? -8.898 8.807 -1.871 1.00 97.94 88 GLU A N 1
ATOM 695 C CA . GLU A 1 88 ? -8.851 9.728 -3.003 1.00 97.94 88 GLU A CA 1
ATOM 696 C C . GLU A 1 88 ? -7.578 9.539 -3.838 1.00 97.94 88 GLU A C 1
ATOM 698 O O . GLU A 1 88 ? -7.648 9.504 -5.072 1.00 97.94 88 GLU A O 1
ATOM 703 N N . ALA A 1 89 ? -6.427 9.410 -3.174 1.00 97.12 89 ALA A N 1
ATOM 704 C CA . ALA A 1 89 ? -5.143 9.233 -3.833 1.00 97.12 89 ALA A CA 1
ATOM 705 C C . ALA A 1 89 ? -5.108 7.919 -4.624 1.00 97.12 89 ALA A C 1
ATOM 707 O O . ALA A 1 89 ? -4.807 7.929 -5.815 1.00 97.12 89 ALA A O 1
ATOM 708 N N . LEU A 1 90 ? -5.483 6.799 -4.000 1.00 97.75 90 LEU A N 1
ATOM 709 C CA . LEU A 1 90 ? -5.399 5.473 -4.620 1.00 97.75 90 LEU A CA 1
ATOM 710 C C . LEU A 1 90 ? -6.538 5.184 -5.610 1.00 97.75 90 LEU A C 1
ATOM 712 O O . LEU A 1 90 ? -6.398 4.308 -6.464 1.00 97.75 90 LEU A O 1
ATOM 716 N N . ALA A 1 91 ? -7.649 5.927 -5.570 1.00 95.81 91 ALA A N 1
ATOM 717 C CA . ALA A 1 91 ? -8.728 5.781 -6.550 1.00 95.81 91 ALA A CA 1
ATOM 718 C C . ALA A 1 91 ? -8.297 6.119 -7.987 1.00 95.81 91 ALA A C 1
ATOM 720 O O . ALA A 1 91 ? -8.929 5.643 -8.928 1.00 95.81 91 ALA A O 1
ATOM 721 N N . LYS A 1 92 ? -7.250 6.933 -8.156 1.00 94.81 92 LYS A N 1
ATOM 722 C CA . LYS A 1 92 ? -6.762 7.407 -9.4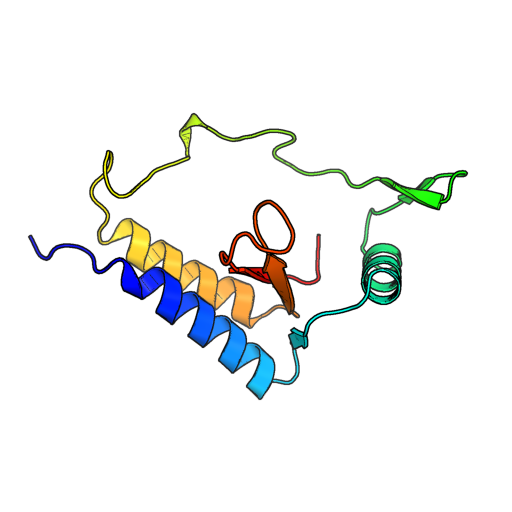61 1.00 94.81 92 LYS A CA 1
ATOM 723 C C . LYS A 1 92 ? -5.645 6.524 -10.032 1.00 94.81 92 LYS A C 1
ATOM 725 O O . LYS A 1 92 ? -5.244 6.720 -11.173 1.00 94.81 92 LYS A O 1
ATOM 730 N N . GLU A 1 93 ? -5.168 5.549 -9.261 1.00 97.00 93 GLU A N 1
ATOM 731 C CA . GLU A 1 93 ? -3.992 4.744 -9.590 1.00 97.00 93 GLU A CA 1
ATOM 732 C C . GLU A 1 93 ? -4.376 3.330 -10.046 1.00 97.00 93 GLU A C 1
ATOM 734 O O . GLU A 1 93 ? -5.436 2.792 -9.702 1.00 97.00 93 GLU A O 1
ATOM 739 N N . ARG A 1 94 ? -3.488 2.689 -10.807 1.00 97.62 94 ARG A N 1
ATOM 740 C CA . ARG A 1 94 ? -3.474 1.224 -10.917 1.00 97.62 94 ARG A CA 1
ATOM 741 C C . ARG A 1 94 ? -2.831 0.668 -9.655 1.00 97.62 94 ARG A C 1
ATOM 743 O O . ARG A 1 94 ? -1.865 1.247 -9.168 1.00 97.62 94 ARG A O 1
ATOM 750 N N . LEU A 1 95 ? -3.385 -0.407 -9.105 1.00 98.31 95 LEU A N 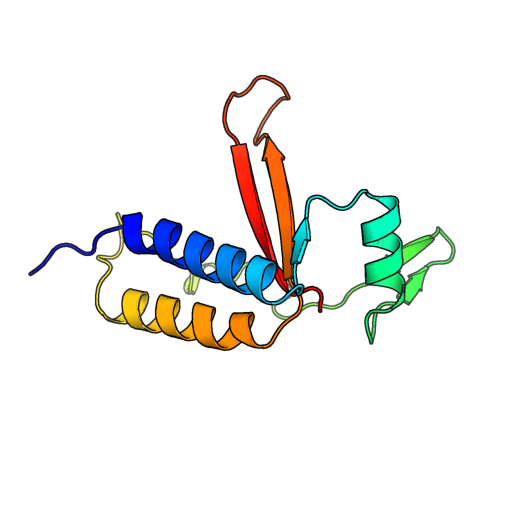1
ATOM 751 C CA . LEU A 1 95 ? -2.959 -0.955 -7.820 1.00 98.31 95 LEU A CA 1
ATOM 752 C C . LEU A 1 95 ? -2.434 -2.377 -7.977 1.00 98.31 95 LEU A C 1
ATOM 754 O O . LEU A 1 95 ? -2.961 -3.160 -8.765 1.00 98.31 95 LEU A O 1
ATOM 758 N N . ILE A 1 96 ? -1.458 -2.727 -7.152 1.00 98.25 96 ILE A N 1
ATOM 759 C CA . ILE A 1 96 ? -0.978 -4.088 -6.951 1.00 98.25 96 ILE A CA 1
ATOM 760 C C . ILE A 1 96 ? -1.487 -4.566 -5.584 1.00 98.25 96 ILE A C 1
ATOM 762 O O . ILE A 1 96 ? -1.311 -3.881 -4.576 1.00 98.25 96 ILE A O 1
ATOM 766 N N . SER A 1 97 ? -2.126 -5.738 -5.547 1.00 98.31 97 SER A N 1
ATOM 767 C CA . SER A 1 97 ? -2.598 -6.402 -4.322 1.00 98.31 97 SER A CA 1
ATOM 768 C C . SER A 1 97 ? -1.857 -7.716 -4.139 1.00 98.31 97 SER A C 1
ATOM 770 O O . SER A 1 97 ? -1.884 -8.558 -5.031 1.00 98.31 97 SER A O 1
ATOM 772 N N . ILE A 1 98 ? -1.180 -7.898 -3.007 1.00 97.88 98 ILE A N 1
ATOM 773 C CA . ILE A 1 98 ? -0.348 -9.075 -2.745 1.00 97.88 98 ILE A CA 1
ATOM 774 C C . ILE A 1 98 ? -0.612 -9.604 -1.339 1.00 97.88 98 ILE A C 1
ATOM 776 O O . ILE A 1 98 ? -0.392 -8.896 -0.356 1.00 97.88 98 ILE A O 1
ATOM 780 N N . ASP A 1 99 ? -0.980 -10.880 -1.247 1.00 96.62 99 ASP A N 1
ATOM 781 C CA . ASP A 1 99 ? -1.122 -11.591 0.021 1.00 96.62 99 ASP A CA 1
ATOM 782 C C . ASP A 1 99 ? 0.187 -12.292 0.401 1.00 96.62 99 ASP A C 1
ATOM 784 O O . ASP A 1 99 ? 0.853 -12.929 -0.426 1.00 96.62 99 ASP A O 1
ATOM 788 N N . ARG A 1 100 ? 0.594 -12.159 1.665 1.00 95.00 100 ARG A N 1
ATOM 789 C CA . ARG A 1 100 ? 1.829 -12.744 2.203 1.00 95.00 100 ARG A CA 1
ATOM 790 C C . ARG A 1 100 ? 1.617 -13.328 3.588 1.00 95.00 100 ARG A C 1
ATOM 792 O O . ARG A 1 100 ? 0.824 -12.817 4.371 1.00 95.00 100 ARG A O 1
ATOM 799 N N . VAL A 1 101 ? 2.381 -14.370 3.898 1.00 95.38 101 VAL A N 1
ATOM 800 C CA . VAL A 1 101 ? 2.535 -14.888 5.260 1.00 95.38 101 VAL A CA 1
ATOM 801 C C . VAL A 1 101 ? 3.645 -14.100 5.953 1.00 95.38 101 VAL A C 1
ATOM 803 O O . VAL A 1 101 ? 4.710 -13.886 5.374 1.00 95.38 101 VAL A O 1
ATOM 806 N N . VAL A 1 102 ? 3.400 -13.654 7.184 1.00 94.81 102 VAL A N 1
ATOM 807 C CA . VAL A 1 102 ? 4.397 -12.961 8.010 1.00 94.81 102 VAL A CA 1
ATOM 808 C C . VAL A 1 102 ? 5.024 -13.948 8.981 1.00 94.81 102 VAL A C 1
ATOM 810 O O . VAL A 1 102 ? 4.331 -14.542 9.803 1.00 94.81 102 VAL A O 1
ATOM 813 N N . GLY A 1 103 ? 6.346 -14.095 8.922 1.00 92.38 103 GLY A N 1
ATOM 814 C CA . GLY A 1 103 ? 7.098 -15.070 9.711 1.00 92.38 103 GLY A CA 1
ATOM 815 C C . GLY A 1 103 ? 7.506 -16.274 8.865 1.00 92.38 103 GLY A C 1
ATOM 816 O O . GLY A 1 103 ? 7.882 -16.117 7.707 1.00 92.38 103 GLY A O 1
ATOM 817 N N . 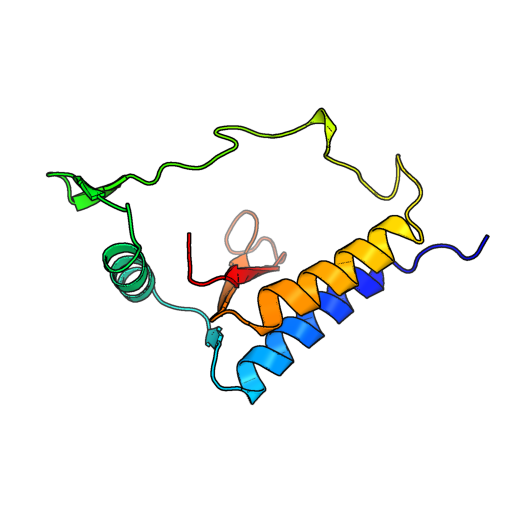ILE A 1 104 ? 7.463 -17.467 9.455 1.00 90.88 104 ILE A N 1
ATOM 818 C CA . ILE A 1 104 ? 7.682 -18.727 8.729 1.00 90.88 104 ILE A CA 1
ATOM 819 C C . ILE A 1 104 ? 6.395 -19.178 8.028 1.00 90.88 104 ILE A C 1
ATOM 821 O O . ILE A 1 104 ? 5.311 -18.737 8.395 1.00 90.88 104 ILE A O 1
ATOM 825 N N . GLU A 1 105 ? 6.501 -20.101 7.071 1.00 83.00 105 GLU A N 1
ATOM 826 C CA . GLU A 1 105 ? 5.386 -20.545 6.211 1.00 83.00 105 GLU A CA 1
ATOM 827 C C . GLU A 1 105 ? 4.108 -20.947 6.972 1.00 83.00 105 GLU A C 1
ATOM 829 O O . GLU A 1 105 ? 3.004 -20.698 6.499 1.00 83.00 105 GLU A O 1
ATOM 834 N N . ASN A 1 106 ? 4.248 -21.499 8.181 1.00 87.06 106 ASN A N 1
ATOM 835 C CA . ASN A 1 106 ? 3.137 -21.984 9.006 1.00 87.06 106 ASN A CA 1
ATOM 836 C C . ASN A 1 106 ? 2.792 -21.060 10.188 1.00 87.06 106 ASN A C 1
ATOM 838 O O . ASN A 1 106 ? 2.195 -21.509 11.164 1.00 87.06 106 ASN A O 1
ATOM 842 N N . SER A 1 107 ? 3.187 -19.784 10.148 1.00 88.12 107 SER A N 1
ATOM 843 C CA . SER A 1 107 ? 2.937 -18.838 11.248 1.00 88.12 107 SER A CA 1
ATOM 844 C C . SER A 1 107 ? 1.457 -18.476 11.434 1.00 88.12 107 SER A C 1
ATOM 846 O O . SER A 1 107 ? 1.102 -17.901 12.460 1.00 88.12 107 SER A O 1
ATOM 848 N N . GLY A 1 108 ? 0.600 -18.775 10.451 1.00 92.38 108 GLY A N 1
ATOM 849 C CA . GLY A 1 108 ? -0.841 -18.498 10.480 1.00 92.38 108 GLY A CA 1
ATOM 850 C C . GLY A 1 108 ? -1.219 -17.021 10.316 1.00 92.38 108 GLY A C 1
ATOM 851 O O . GLY A 1 108 ? -2.397 -16.716 10.147 1.00 92.38 108 GLY A O 1
ATOM 852 N N . THR A 1 109 ? -0.246 -16.107 10.321 1.00 94.62 109 THR A N 1
ATOM 853 C CA . THR A 1 109 ? -0.484 -14.671 10.149 1.00 94.62 109 THR A CA 1
ATOM 854 C C . THR A 1 109 ? -0.309 -14.283 8.693 1.00 94.62 109 THR A C 1
ATOM 856 O O . THR A 1 109 ? 0.797 -14.342 8.153 1.00 94.62 109 THR A O 1
ATOM 859 N N . THR A 1 110 ? -1.389 -13.823 8.072 1.00 94.62 110 THR A N 1
ATOM 860 C CA . THR A 1 110 ? -1.378 -13.291 6.709 1.00 94.62 110 THR A CA 1
ATOM 861 C C . THR A 1 110 ? -1.566 -11.783 6.706 1.00 94.62 110 THR A C 1
ATOM 863 O O . THR A 1 110 ? -2.350 -11.248 7.487 1.00 94.62 110 THR A O 1
ATOM 866 N N . VAL A 1 111 ? -0.893 -11.105 5.786 1.00 95.75 111 VAL A N 1
ATOM 867 C CA . VAL A 1 111 ? -1.086 -9.684 5.498 1.00 95.75 111 VAL A CA 1
ATOM 868 C C . VAL A 1 111 ? -1.386 -9.497 4.024 1.00 95.75 111 VAL A C 1
ATOM 870 O O . VAL A 1 111 ? -0.893 -10.247 3.181 1.00 95.75 111 VAL A O 1
ATOM 873 N N . ARG A 1 112 ? -2.158 -8.458 3.726 1.00 97.38 112 ARG A N 1
ATOM 874 C CA . ARG A 1 112 ? -2.390 -7.986 2.368 1.00 97.38 112 ARG A CA 1
ATOM 875 C C . ARG A 1 112 ? -1.713 -6.641 2.185 1.00 97.38 112 ARG A C 1
ATOM 877 O O . ARG A 1 112 ? -1.953 -5.711 2.951 1.00 97.38 112 ARG A O 1
ATOM 884 N N . LEU A 1 113 ? -0.891 -6.542 1.153 1.00 97.44 113 LEU A N 1
ATOM 885 C CA . LEU A 1 113 ? -0.291 -5.295 0.706 1.00 97.44 113 LEU A CA 1
ATOM 886 C C . LEU A 1 113 ? -1.127 -4.757 -0.452 1.00 97.44 113 LEU A C 1
ATOM 888 O O . LEU A 1 113 ? -1.368 -5.485 -1.411 1.00 97.44 113 LEU A O 1
ATOM 892 N N . ILE A 1 114 ? -1.565 -3.503 -0.357 1.00 97.81 114 ILE A N 1
ATOM 893 C CA . ILE A 1 114 ? -2.241 -2.780 -1.440 1.00 97.81 114 ILE A CA 1
ATOM 894 C C . ILE A 1 114 ? -1.418 -1.527 -1.692 1.00 97.81 114 ILE A C 1
ATOM 896 O O . ILE A 1 114 ? -1.357 -0.643 -0.838 1.00 97.81 114 ILE A O 1
ATOM 900 N N . ILE A 1 115 ? -0.757 -1.480 -2.840 1.00 96.31 115 ILE A N 1
ATOM 901 C CA . ILE A 1 115 ? 0.173 -0.410 -3.203 1.00 96.31 115 ILE A CA 1
ATOM 902 C C . ILE A 1 115 ? -0.160 0.111 -4.602 1.00 96.31 115 ILE A C 1
ATOM 904 O O . ILE A 1 115 ? -0.725 -0.638 -5.404 1.00 96.31 115 ILE A O 1
ATOM 908 N N . PRO A 1 116 ? 0.148 1.377 -4.918 1.00 96.38 116 PRO A N 1
ATOM 909 C CA . PRO A 1 116 ? 0.111 1.831 -6.301 1.00 96.38 116 PRO A CA 1
ATOM 910 C C . PRO A 1 116 ? 1.119 1.047 -7.158 1.00 96.38 116 PRO A C 1
ATOM 912 O O . PRO A 1 116 ? 2.126 0.559 -6.654 1.00 96.38 116 PRO A O 1
ATOM 915 N N . GLU A 1 117 ? 0.819 0.894 -8.449 1.00 94.56 117 GLU A N 1
ATOM 916 C CA . GLU A 1 117 ? 1.714 0.253 -9.425 1.00 94.56 117 GLU A CA 1
ATOM 917 C C . GLU A 1 117 ? 2.975 1.096 -9.667 1.00 94.56 117 GLU A C 1
ATOM 919 O O . GLU A 1 117 ? 4.040 0.525 -9.879 1.00 94.56 117 GLU A O 1
ATOM 924 N N . ARG A 1 118 ? 2.846 2.429 -9.587 1.00 91.12 118 ARG A N 1
ATOM 925 C CA . ARG A 1 118 ? 3.973 3.369 -9.663 1.00 91.12 118 ARG A CA 1
ATOM 926 C C . ARG A 1 118 ? 4.868 3.286 -8.423 1.00 91.12 118 ARG A C 1
ATOM 928 O O . ARG A 1 118 ? 4.353 3.057 -7.322 1.00 91.12 118 ARG A O 1
ATOM 935 N N . PHE A 1 119 ? 6.161 3.532 -8.609 1.00 84.88 119 PHE A N 1
ATOM 936 C CA . PHE A 1 119 ? 7.155 3.600 -7.537 1.00 84.88 119 PHE A CA 1
ATOM 937 C C . PHE A 1 119 ? 7.285 5.023 -6.978 1.00 84.88 119 PHE A C 1
ATOM 939 O O . PHE A 1 119 ? 7.229 5.994 -7.766 1.00 84.88 119 PHE A O 1
#

pLDDT: mean 93.89, std 6.26, range [50.28, 98.56]

Secondary structure (DSSP, 8-state):
-PPP-THHHHHHHHHHHHHHHHTT-EEES--HHHHHHHHTTSTT-EE-TTS-EE---SSSS--GGG---TTTS---HHHHHHHHHHHHHHTTS-EEEEEEESSSTTS--EEEEEEES--